Protein AF-A0A4Q6AL59-F1 (afdb_monomer)

Nearest PDB structures (foldseek):
  5log-assembly1_A  TM=6.341E-01  e=2.292E-03  Myxococcus xanthus
  6nei-assembly1_B  TM=5.531E-01  e=2.416E-01  Thalictrum flavum subsp. glaucum
  6i5q-assembly2_D  TM=5.277E-01  e=3.920E-01  Papaver somniferum
  6nei-assembly1_A  TM=5.225E-01  e=4.994E-01  Thalictrum flavum subsp. glaucum
  6i6k-assembly1_A  TM=4.833E-01  e=4.165E-01  Papaver somniferum

Structure (mmCIF, N/CA/C/O backbone):
data_AF-A0A4Q6AL59-F1
#
_entry.id   AF-A0A4Q6AL59-F1
#
loop_
_atom_site.group_PDB
_atom_site.id
_atom_site.type_symbol
_atom_site.label_atom_id
_atom_site.label_alt_id
_atom_site.label_comp_id
_atom_site.label_asym_id
_atom_site.label_entity_id
_atom_site.label_seq_id
_atom_site.pdbx_PDB_ins_code
_atom_site.Cartn_x
_atom_site.Cartn_y
_atom_site.Cartn_z
_atom_site.occupancy
_atom_site.B_iso_or_equiv
_atom_site.auth_seq_id
_atom_site.auth_comp_id
_atom_site.auth_asym_id
_atom_site.auth_atom_id
_atom_site.pdbx_PDB_model_num
ATOM 1 N N . MET A 1 1 ? -23.074 17.570 7.062 1.00 56.16 1 MET A N 1
ATOM 2 C CA . MET A 1 1 ? -23.027 16.714 5.857 1.00 56.16 1 MET A CA 1
ATOM 3 C C . MET A 1 1 ? -22.460 15.379 6.302 1.00 56.16 1 MET A C 1
ATOM 5 O O . MET A 1 1 ? -21.566 15.409 7.138 1.00 56.16 1 MET A O 1
ATOM 9 N N . GLY A 1 2 ? -23.022 14.255 5.853 1.00 79.44 2 GLY A N 1
ATOM 10 C CA . GLY A 1 2 ? -22.428 12.939 6.121 1.00 79.44 2 GLY A CA 1
ATOM 11 C C . GLY A 1 2 ? -21.130 12.771 5.327 1.00 79.44 2 GLY A C 1
ATOM 12 O O . GLY A 1 2 ? -21.003 13.378 4.262 1.00 79.44 2 GLY A O 1
ATOM 13 N N . GLY A 1 3 ? -20.170 12.020 5.863 1.00 90.94 3 GLY A N 1
ATOM 14 C CA . GLY A 1 3 ? -18.956 11.626 5.149 1.00 90.94 3 GLY A CA 1
ATOM 15 C C . GLY A 1 3 ? -19.189 10.413 4.242 1.00 90.94 3 GLY A C 1
ATOM 16 O O . GLY A 1 3 ? -20.330 10.053 3.946 1.00 90.94 3 GLY A O 1
ATOM 17 N N . ILE A 1 4 ? -18.101 9.787 3.802 1.00 96.56 4 ILE A N 1
ATOM 18 C CA . ILE A 1 4 ? -18.081 8.665 2.859 1.00 96.56 4 ILE A CA 1
ATOM 19 C C . ILE A 1 4 ? -17.870 7.350 3.619 1.00 96.56 4 ILE A C 1
ATOM 21 O O . ILE A 1 4 ? -16.997 7.260 4.480 1.00 96.56 4 ILE A O 1
ATOM 25 N N . ASP A 1 5 ? -18.641 6.317 3.282 1.00 95.19 5 ASP A N 1
ATOM 26 C CA . ASP A 1 5 ? -18.556 5.002 3.934 1.00 95.19 5 ASP A CA 1
ATOM 27 C C . ASP A 1 5 ? -17.523 4.067 3.301 1.00 95.19 5 ASP A C 1
ATOM 29 O O . ASP A 1 5 ? -16.949 3.220 3.987 1.00 95.19 5 ASP A O 1
ATOM 33 N N . VAL A 1 6 ? -17.326 4.188 1.987 1.00 96.94 6 VAL A N 1
ATOM 34 C CA . VAL A 1 6 ? -16.402 3.367 1.202 1.00 96.94 6 VAL A CA 1
ATOM 35 C C . VAL A 1 6 ? -15.694 4.259 0.195 1.00 96.94 6 VAL A C 1
ATOM 37 O O . VAL A 1 6 ? -16.345 4.943 -0.594 1.00 96.94 6 VAL A O 1
ATOM 40 N N . ILE A 1 7 ? -14.367 4.236 0.213 1.00 98.62 7 ILE A N 1
ATOM 41 C CA . ILE A 1 7 ? -13.517 4.943 -0.747 1.00 98.62 7 ILE A CA 1
ATOM 42 C C . ILE A 1 7 ? -12.644 3.906 -1.450 1.00 98.62 7 ILE A C 1
ATOM 44 O O . ILE A 1 7 ? -12.116 3.014 -0.793 1.00 98.62 7 ILE A O 1
ATOM 48 N N . PHE A 1 8 ? -12.492 4.014 -2.768 1.00 98.69 8 PHE A N 1
ATOM 49 C CA . PHE A 1 8 ? -11.612 3.155 -3.559 1.00 98.69 8 PHE A CA 1
ATOM 50 C C . PHE A 1 8 ? -10.549 4.013 -4.248 1.00 98.69 8 PHE A C 1
ATOM 52 O O . PHE A 1 8 ? -10.891 4.978 -4.932 1.00 98.69 8 PHE A O 1
ATOM 59 N N . ILE A 1 9 ?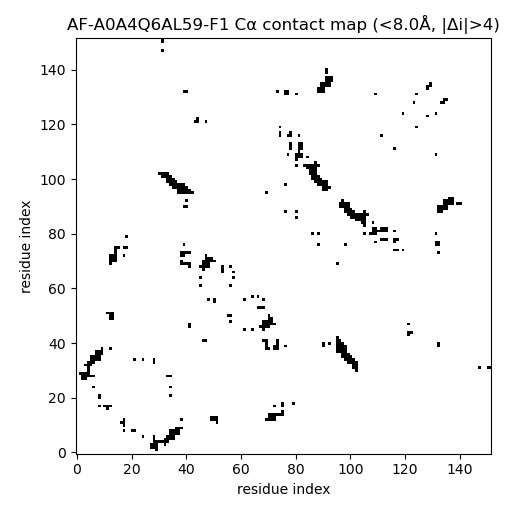 -9.278 3.682 -4.026 1.00 98.81 9 ILE A N 1
ATOM 60 C CA . ILE A 1 9 ? -8.107 4.382 -4.555 1.00 98.81 9 ILE A CA 1
ATOM 61 C C . ILE A 1 9 ? -7.415 3.465 -5.562 1.00 98.81 9 ILE A C 1
ATOM 63 O O . ILE A 1 9 ? -6.864 2.428 -5.194 1.00 98.81 9 ILE A O 1
ATOM 67 N N . ASP A 1 10 ? -7.447 3.890 -6.820 1.00 98.19 10 ASP A N 1
ATOM 68 C CA . ASP A 1 10 ? -6.773 3.260 -7.959 1.00 98.19 10 ASP A CA 1
ATOM 69 C C . ASP A 1 10 ? -6.451 4.345 -9.005 1.00 98.19 10 ASP A C 1
ATOM 71 O O . ASP A 1 10 ? -6.998 4.404 -10.105 1.00 98.19 10 ASP A O 1
ATOM 75 N N . GLY A 1 11 ? -5.700 5.349 -8.546 1.00 97.25 11 GLY A N 1
ATOM 76 C CA . GLY A 1 11 ? -5.327 6.533 -9.317 1.00 97.25 11 GLY A CA 1
ATOM 77 C C . GLY A 1 11 ? -3.886 6.450 -9.811 1.00 97.25 11 GLY A C 1
ATOM 78 O O . GLY A 1 11 ? -3.514 5.552 -10.555 1.00 97.25 11 GLY A O 1
ATOM 79 N N . LEU A 1 12 ? -3.055 7.413 -9.406 1.00 98.00 12 LEU A N 1
ATOM 80 C CA . LEU A 1 12 ? -1.637 7.425 -9.763 1.00 98.00 12 LEU A CA 1
ATOM 81 C C . LEU A 1 12 ? -0.837 6.480 -8.855 1.00 98.00 12 LEU A C 1
ATOM 83 O O . LEU A 1 12 ? -0.888 6.597 -7.634 1.00 98.00 12 LEU A O 1
ATOM 87 N N . HIS A 1 13 ? -0.019 5.611 -9.448 1.00 98.06 13 HIS A N 1
ATOM 88 C CA . HIS A 1 13 ? 0.737 4.568 -8.737 1.00 98.06 13 HIS A CA 1
ATOM 89 C C . HIS A 1 13 ? 2.093 5.028 -8.177 1.00 98.06 13 HIS A C 1
ATOM 91 O O . HIS A 1 13 ? 3.038 4.244 -8.072 1.00 98.06 13 HIS A O 1
ATOM 97 N N . LEU A 1 14 ? 2.194 6.310 -7.820 1.00 98.62 14 LEU A N 1
ATOM 98 C CA . LEU A 1 14 ? 3.345 6.863 -7.109 1.00 98.62 14 LEU A CA 1
ATOM 99 C C . LEU A 1 14 ? 3.055 6.885 -5.613 1.00 98.62 14 LEU A C 1
ATOM 101 O O . LEU A 1 14 ? 2.061 7.477 -5.187 1.00 98.62 14 LEU A O 1
ATOM 105 N N . PHE A 1 15 ? 3.933 6.284 -4.810 1.00 98.00 15 PHE A N 1
ATOM 106 C CA . PHE A 1 15 ? 3.694 6.069 -3.383 1.00 98.00 15 PHE A CA 1
ATOM 107 C C . PHE A 1 15 ? 3.289 7.351 -2.648 1.00 98.00 15 PHE A C 1
ATOM 109 O O . PHE A 1 15 ? 2.396 7.323 -1.806 1.00 98.00 15 PHE A O 1
ATOM 116 N N . GLU A 1 16 ? 3.923 8.487 -2.951 1.00 98.12 16 GLU A N 1
ATOM 117 C CA . GLU A 1 16 ? 3.638 9.740 -2.265 1.00 98.12 16 GLU A CA 1
ATOM 118 C C . GLU A 1 16 ? 2.260 10.295 -2.625 1.00 98.12 16 GLU A C 1
ATOM 120 O O . GLU A 1 16 ? 1.600 10.872 -1.762 1.00 98.12 16 GLU A O 1
ATOM 125 N N . GLN A 1 17 ? 1.803 10.071 -3.860 1.00 98.62 17 GLN A N 1
ATOM 126 C CA . GLN A 1 17 ? 0.460 10.450 -4.277 1.00 98.62 17 GLN A CA 1
ATOM 127 C C . GLN A 1 17 ? -0.572 9.558 -3.592 1.00 98.62 17 GLN A C 1
ATOM 129 O O . GLN A 1 17 ? -1.525 10.077 -3.024 1.00 98.62 17 GLN A O 1
ATOM 134 N N . VAL A 1 18 ? -0.334 8.246 -3.529 1.00 98.69 18 VAL A N 1
ATOM 135 C CA . VAL A 1 18 ? -1.224 7.314 -2.820 1.00 98.69 18 VAL A CA 1
ATOM 136 C C . VAL A 1 18 ? -1.324 7.655 -1.332 1.00 98.69 18 VAL A C 1
ATOM 138 O O . VAL A 1 18 ? -2.417 7.640 -0.770 1.00 98.69 18 VAL A O 1
ATOM 141 N N . VAL A 1 19 ? -0.211 8.012 -0.678 1.00 98.69 19 VAL A N 1
ATOM 142 C CA . VAL A 1 19 ? -0.240 8.499 0.713 1.00 98.69 19 VAL A CA 1
ATOM 143 C C . VAL A 1 19 ? -1.140 9.730 0.827 1.00 98.69 19 VAL A C 1
ATOM 145 O O . VAL A 1 19 ? -1.974 9.780 1.727 1.00 98.69 19 VAL A O 1
ATOM 148 N N . LEU A 1 20 ? -1.005 10.710 -0.072 1.00 98.69 20 LEU A N 1
ATOM 149 C CA . LEU A 1 20 ? -1.858 11.902 -0.073 1.00 98.69 20 LEU A CA 1
ATOM 150 C C . LEU A 1 20 ? -3.332 11.554 -0.314 1.00 98.69 20 LEU A C 1
ATOM 152 O O . LEU A 1 20 ? -4.199 12.102 0.365 1.00 98.69 20 LEU A O 1
ATOM 156 N N . ASP A 1 21 ? -3.621 10.634 -1.232 1.00 98.75 21 ASP A N 1
ATOM 157 C CA . ASP A 1 21 ? -4.980 10.190 -1.540 1.00 98.75 21 ASP A CA 1
ATOM 158 C C . ASP A 1 21 ? -5.627 9.523 -0.321 1.00 98.75 21 ASP A C 1
ATOM 160 O O . ASP A 1 21 ? -6.770 9.837 0.019 1.00 98.75 21 ASP A O 1
ATOM 164 N N . ILE A 1 22 ? -4.886 8.676 0.400 1.00 98.75 22 ILE A N 1
ATOM 165 C CA . ILE A 1 22 ? -5.348 8.042 1.642 1.00 98.75 22 ILE A CA 1
ATOM 166 C C . ILE A 1 22 ? -5.575 9.094 2.737 1.00 98.75 22 ILE A C 1
ATOM 168 O O . ILE A 1 22 ? -6.636 9.109 3.359 1.00 98.75 22 ILE A O 1
ATOM 172 N N . GLU A 1 23 ? -4.623 10.001 2.967 1.00 98.38 23 GLU A N 1
ATOM 173 C CA . GLU A 1 23 ? -4.732 11.042 4.003 1.00 98.38 23 GLU A CA 1
ATOM 174 C C . GLU A 1 23 ? -5.891 12.016 3.740 1.00 98.38 23 GLU A C 1
ATOM 176 O O . GLU A 1 23 ? -6.618 12.404 4.658 1.00 98.38 23 GLU A O 1
ATOM 181 N N . ASN A 1 24 ? -6.120 12.382 2.479 1.00 98.31 24 ASN A N 1
ATOM 182 C CA . ASN A 1 24 ? -7.277 13.183 2.085 1.00 98.31 24 ASN A CA 1
ATOM 183 C C . ASN A 1 24 ? -8.583 12.408 2.270 1.00 98.31 24 ASN A C 1
ATOM 185 O O . ASN A 1 24 ? -9.556 12.953 2.788 1.00 98.31 24 ASN A O 1
ATOM 189 N N . SER A 1 25 ? -8.593 11.125 1.916 1.00 98.31 25 SER A N 1
ATOM 190 C CA . SER A 1 25 ? -9.753 10.246 2.083 1.00 98.31 25 SER A CA 1
ATOM 191 C C . SER A 1 25 ? -10.158 10.097 3.551 1.00 98.31 25 SER A C 1
ATOM 193 O O . SER A 1 25 ? -11.343 10.169 3.878 1.00 98.31 25 SER A O 1
ATOM 195 N N . LEU A 1 26 ? -9.189 9.977 4.462 1.00 97.81 26 LEU A N 1
ATOM 196 C CA . LEU A 1 26 ? -9.433 9.843 5.903 1.00 97.81 26 LEU A CA 1
ATOM 197 C C . LEU A 1 26 ? -10.175 11.040 6.520 1.00 97.81 26 LEU A C 1
ATOM 199 O O . LEU A 1 26 ? -10.915 10.853 7.489 1.00 97.81 26 LEU A O 1
ATOM 203 N N . GLN A 1 27 ? -10.017 12.243 5.958 1.00 96.81 27 GLN A N 1
ATOM 204 C CA . GLN A 1 27 ? -10.707 13.456 6.422 1.00 96.81 27 GLN A CA 1
ATOM 205 C C . GLN A 1 27 ? -12.218 13.409 6.167 1.00 96.81 27 GLN A C 1
ATOM 207 O O . GLN A 1 27 ? -12.985 14.019 6.911 1.00 96.81 27 GLN A O 1
ATOM 212 N N . TYR A 1 28 ? -12.645 12.675 5.138 1.00 96.94 28 TYR A N 1
ATOM 213 C CA . TYR A 1 28 ? -14.051 12.547 4.748 1.00 96.94 28 TYR A CA 1
ATOM 214 C C . TYR A 1 28 ? -14.637 11.170 5.061 1.00 96.94 28 TYR A C 1
ATOM 216 O O . TYR A 1 28 ? -15.843 10.989 4.916 1.00 96.94 28 TYR A O 1
ATOM 224 N N . LEU A 1 29 ? -13.818 10.206 5.487 1.00 97.00 29 LEU A N 1
ATOM 225 C CA . LEU A 1 29 ? -14.268 8.864 5.835 1.00 97.00 29 LEU A CA 1
ATOM 226 C C . LEU A 1 29 ? -15.104 8.887 7.123 1.00 97.00 29 LEU A C 1
ATOM 228 O O . LEU A 1 29 ? -14.625 9.343 8.168 1.00 97.00 29 LEU A O 1
ATOM 232 N N . ASN A 1 30 ? -16.322 8.350 7.065 1.00 95.19 30 ASN 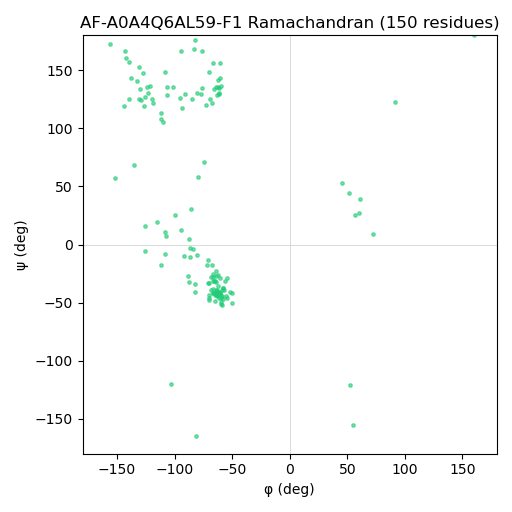A N 1
ATOM 233 C CA . ASN A 1 30 ? -17.157 8.148 8.248 1.00 95.19 30 ASN A CA 1
ATOM 234 C C . ASN A 1 30 ? -16.473 7.215 9.257 1.00 95.19 30 ASN A C 1
ATOM 236 O O . ASN A 1 30 ? -15.633 6.380 8.905 1.00 95.19 30 ASN A O 1
ATOM 240 N N . ASP A 1 31 ? -16.865 7.325 10.523 1.00 91.75 31 ASP A N 1
ATOM 241 C CA . ASP A 1 31 ? -16.526 6.302 11.510 1.00 91.75 31 ASP A CA 1
ATOM 242 C C . ASP A 1 31 ? -17.145 4.963 11.076 1.00 91.75 31 ASP A C 1
ATOM 244 O O . ASP A 1 31 ? -18.279 4.913 10.603 1.00 91.75 31 ASP A O 1
ATOM 248 N N . GLY A 1 32 ? -16.366 3.880 11.149 1.00 91.50 32 GLY A N 1
ATOM 249 C CA . GLY A 1 32 ? -16.761 2.585 10.578 1.00 91.50 32 GLY A CA 1
ATOM 250 C C . GLY A 1 32 ? -16.728 2.525 9.041 1.00 91.50 32 GLY A C 1
ATOM 251 O O . GLY A 1 32 ? -17.209 1.553 8.451 1.00 91.50 32 GLY A O 1
ATOM 252 N N . GLY A 1 33 ? -16.186 3.544 8.368 1.00 95.38 33 GLY A N 1
ATOM 253 C CA . GLY A 1 33 ? -15.884 3.509 6.940 1.00 95.38 33 GLY A CA 1
ATOM 254 C C . GLY A 1 33 ? -14.628 2.694 6.611 1.00 95.38 33 GLY A C 1
ATOM 255 O O . GLY A 1 33 ? -13.830 2.355 7.489 1.00 95.38 33 GLY A O 1
ATOM 256 N N . VAL A 1 34 ? -14.443 2.388 5.327 1.00 97.31 34 VAL A N 1
ATOM 257 C CA . VAL A 1 34 ? -13.263 1.684 4.805 1.00 97.31 34 VAL A CA 1
ATOM 258 C C . VAL A 1 34 ? -12.695 2.380 3.570 1.00 97.31 34 VAL A C 1
ATOM 260 O O . VAL A 1 34 ? -13.437 2.843 2.703 1.00 97.31 34 VAL A O 1
ATOM 263 N N . ILE A 1 35 ? -11.368 2.429 3.482 1.00 98.56 35 ILE A N 1
ATOM 264 C CA . ILE A 1 35 ? -10.641 2.798 2.268 1.00 98.56 35 ILE A CA 1
ATOM 265 C C . ILE A 1 35 ? -10.037 1.520 1.691 1.00 98.56 35 ILE A C 1
ATOM 267 O O . ILE A 1 35 ? -9.378 0.756 2.396 1.00 98.56 35 ILE A O 1
ATOM 271 N N . LEU A 1 36 ? -10.283 1.294 0.410 1.00 98.56 36 LEU A N 1
ATOM 272 C CA . LEU A 1 36 ? -9.717 0.220 -0.385 1.00 98.56 36 LEU A CA 1
ATOM 273 C C . LEU A 1 36 ? -8.668 0.813 -1.329 1.00 98.56 36 LEU A C 1
ATOM 275 O O . LEU A 1 36 ? -8.919 1.851 -1.937 1.00 98.56 36 LEU A O 1
ATOM 279 N N . VAL A 1 37 ? -7.511 0.170 -1.452 1.00 98.81 37 VAL A N 1
ATOM 280 C CA . VAL A 1 37 ? -6.396 0.636 -2.291 1.00 98.81 37 VAL A CA 1
ATOM 281 C C . VAL A 1 37 ? -5.948 -0.518 -3.175 1.00 98.81 37 VAL A C 1
ATOM 283 O O . VAL A 1 37 ? -5.660 -1.593 -2.659 1.00 98.81 37 VAL A O 1
ATOM 286 N N . HIS A 1 38 ? -5.931 -0.345 -4.490 1.00 98.50 38 HIS A N 1
ATOM 287 C CA . HIS A 1 38 ? -5.500 -1.401 -5.414 1.00 98.50 38 HIS A CA 1
ATOM 288 C C . HIS A 1 38 ? -3.964 -1.456 -5.535 1.00 98.50 38 HIS A C 1
ATOM 290 O O . HIS A 1 38 ? -3.273 -0.673 -4.885 1.00 98.50 38 HIS A O 1
ATOM 296 N N . ASP A 1 39 ? -3.419 -2.424 -6.276 1.00 98.25 39 ASP A N 1
ATOM 297 C CA . ASP A 1 39 ? -1.986 -2.533 -6.605 1.00 98.25 39 ASP A CA 1
ATOM 298 C C . ASP A 1 39 ? -0.986 -2.592 -5.429 1.00 98.25 39 ASP A C 1
ATOM 300 O O . ASP A 1 39 ? 0.208 -2.303 -5.545 1.00 98.25 39 ASP A O 1
ATOM 304 N N . CYS A 1 40 ? -1.442 -3.049 -4.263 1.00 98.62 40 CYS A N 1
ATOM 305 C CA . CYS A 1 40 ? -0.642 -3.059 -3.036 1.00 98.62 40 CYS A CA 1
ATOM 306 C C . CYS A 1 40 ? 0.358 -4.229 -2.917 1.00 98.62 40 CYS A C 1
ATOM 308 O O . CYS A 1 40 ? 1.149 -4.246 -1.972 1.00 98.62 40 CYS A O 1
ATOM 310 N N . ASN A 1 41 ? 0.321 -5.229 -3.805 1.00 98.62 41 ASN A N 1
ATOM 311 C CA . ASN A 1 41 ? 1.125 -6.455 -3.717 1.00 98.62 41 ASN A CA 1
ATOM 312 C C . ASN A 1 41 ? 1.772 -6.841 -5.066 1.00 98.62 41 ASN A C 1
ATOM 314 O O . ASN A 1 41 ? 1.429 -7.883 -5.635 1.00 98.62 41 ASN A O 1
ATOM 318 N N . PRO A 1 42 ? 2.747 -6.067 -5.579 1.00 97.88 42 PRO A N 1
ATOM 319 C CA . PRO A 1 42 ? 3.421 -6.412 -6.827 1.00 97.88 42 PRO A CA 1
ATOM 320 C C . PRO A 1 42 ? 4.146 -7.757 -6.714 1.00 97.88 42 PRO A C 1
ATOM 322 O O . PRO A 1 42 ? 4.927 -7.989 -5.784 1.00 97.88 42 PRO A O 1
ATOM 325 N N . LEU A 1 43 ? 3.912 -8.650 -7.679 1.00 96.94 43 LEU A N 1
ATOM 326 C CA . LEU A 1 43 ? 4.483 -10.005 -7.690 1.00 96.94 43 LEU A CA 1
ATOM 327 C C . LEU A 1 43 ? 5.870 -10.085 -8.329 1.00 96.94 43 LEU A C 1
ATOM 329 O O . LEU A 1 43 ? 6.536 -11.104 -8.195 1.00 96.94 43 LEU A O 1
ATOM 333 N N . THR A 1 44 ? 6.323 -9.025 -8.997 1.00 97.12 44 THR A N 1
ATOM 334 C CA . THR A 1 44 ? 7.670 -8.942 -9.576 1.00 97.12 44 THR A CA 1
ATOM 335 C C . THR A 1 44 ? 8.255 -7.552 -9.364 1.00 97.12 44 THR A C 1
ATOM 337 O O . THR A 1 44 ? 7.511 -6.580 -9.219 1.00 97.12 44 THR A O 1
ATOM 340 N N . GLU A 1 45 ? 9.584 -7.446 -9.389 1.00 97.44 45 GLU A N 1
ATOM 341 C CA . GLU A 1 45 ? 10.277 -6.156 -9.306 1.00 97.44 45 GLU A CA 1
ATOM 342 C C . GLU A 1 45 ? 9.855 -5.220 -10.442 1.00 97.44 45 GLU A C 1
ATOM 344 O O . GLU A 1 45 ? 9.510 -4.068 -10.184 1.00 97.44 45 GLU A O 1
ATOM 349 N N . ASN A 1 46 ? 9.774 -5.744 -11.672 1.00 97.62 46 ASN A N 1
ATOM 350 C CA . ASN A 1 46 ? 9.328 -4.990 -12.844 1.00 97.62 46 ASN A CA 1
ATOM 351 C C . ASN A 1 46 ? 7.923 -4.397 -12.656 1.00 97.62 46 ASN A C 1
ATOM 353 O O . ASN A 1 46 ? 7.679 -3.265 -13.063 1.00 97.62 46 ASN A O 1
ATOM 357 N N . ALA A 1 47 ? 7.003 -5.137 -12.027 1.00 97.94 47 ALA A N 1
ATOM 358 C CA . ALA A 1 47 ? 5.659 -4.635 -11.754 1.00 97.94 47 ALA A CA 1
ATOM 359 C C . ALA A 1 47 ? 5.666 -3.479 -10.742 1.00 97.94 47 ALA A C 1
ATOM 361 O O . ALA A 1 47 ? 4.812 -2.604 -10.813 1.00 97.94 47 ALA A O 1
ATOM 362 N N . SER A 1 48 ? 6.661 -3.435 -9.851 1.00 97.75 48 SER A N 1
ATOM 363 C CA . SER A 1 48 ? 6.812 -2.374 -8.850 1.00 97.75 48 SER A CA 1
ATOM 364 C C . SER A 1 48 ? 7.600 -1.142 -9.321 1.00 97.75 48 SER A C 1
ATOM 366 O O . SER A 1 48 ? 7.918 -0.260 -8.520 1.00 97.75 48 SER A O 1
ATOM 368 N N . VAL A 1 49 ? 7.979 -1.096 -10.604 1.00 97.50 49 VAL A N 1
ATOM 369 C CA . VAL A 1 49 ? 8.802 -0.013 -11.154 1.00 97.50 49 VAL A CA 1
ATOM 370 C C . VAL A 1 49 ? 8.073 1.312 -11.028 1.00 97.50 49 VAL A C 1
ATOM 372 O O . VAL A 1 49 ? 6.924 1.458 -11.429 1.00 97.50 49 VAL A O 1
ATOM 375 N N . ARG A 1 50 ? 8.769 2.311 -10.501 1.00 97.62 50 ARG A N 1
ATOM 376 C CA . ARG A 1 50 ? 8.242 3.663 -10.383 1.00 97.62 50 ARG A CA 1
ATOM 377 C C . ARG A 1 50 ? 8.185 4.343 -11.757 1.00 97.62 50 ARG A C 1
ATOM 379 O O . ARG A 1 50 ? 9.224 4.528 -12.388 1.00 97.62 50 ARG A O 1
ATOM 386 N N . ALA A 1 51 ? 6.990 4.748 -12.177 1.00 97.62 51 ALA A N 1
ATOM 387 C CA . ALA A 1 51 ? 6.710 5.482 -13.414 1.00 97.62 51 ALA A CA 1
ATOM 388 C C . ALA A 1 51 ? 5.390 6.265 -13.275 1.00 97.62 51 ALA A C 1
ATOM 390 O O . ALA A 1 51 ? 4.690 6.107 -12.276 1.00 97.62 51 ALA A O 1
ATOM 391 N N . TYR A 1 52 ? 5.039 7.111 -14.244 1.00 97.75 52 TYR A N 1
ATOM 392 C CA . TYR A 1 52 ? 3.730 7.773 -14.261 1.00 97.75 52 TYR A CA 1
ATOM 393 C C . TYR A 1 52 ? 2.665 6.950 -14.981 1.00 97.75 52 TYR A C 1
ATOM 395 O O . TYR A 1 52 ? 1.482 7.094 -14.673 1.00 97.75 52 TYR A O 1
ATOM 403 N N . THR A 1 53 ? 3.065 6.103 -15.930 1.00 97.25 53 THR A N 1
ATOM 404 C CA . THR A 1 53 ? 2.141 5.279 -16.715 1.00 97.25 53 THR A CA 1
ATOM 405 C C . THR A 1 53 ? 2.696 3.884 -16.987 1.00 97.25 53 THR A C 1
ATOM 407 O O . THR A 1 53 ? 3.907 3.645 -16.962 1.00 97.25 53 THR A O 1
ATOM 410 N N . SER A 1 54 ? 1.799 2.955 -17.319 1.00 95.75 54 SER A N 1
ATOM 411 C CA . SER A 1 54 ? 2.170 1.597 -17.727 1.00 95.75 54 SER A CA 1
ATOM 412 C C . SER A 1 54 ? 2.948 1.580 -19.050 1.00 95.75 54 SER A C 1
ATOM 414 O O . SER A 1 54 ? 3.846 0.760 -19.248 1.00 95.75 54 SER A O 1
ATOM 416 N N . GLU A 1 55 ? 2.651 2.531 -19.937 1.00 96.94 55 GLU A N 1
ATOM 417 C CA . GLU A 1 55 ? 3.287 2.723 -21.235 1.00 96.94 55 GLU A CA 1
ATOM 418 C C . GLU A 1 55 ? 4.748 3.150 -21.086 1.00 96.94 55 GLU A C 1
ATOM 420 O O . GLU A 1 55 ? 5.601 2.686 -21.844 1.00 96.94 55 GLU A O 1
ATOM 425 N N . GLU A 1 56 ? 5.056 3.993 -20.094 1.00 97.62 56 GLU A N 1
ATOM 426 C CA . GLU A 1 56 ? 6.434 4.363 -19.763 1.00 97.62 56 GLU A CA 1
ATOM 427 C C . GLU A 1 56 ? 7.247 3.135 -19.353 1.00 97.62 56 GLU A C 1
ATOM 429 O O . GLU A 1 56 ? 8.346 2.940 -19.871 1.00 97.62 56 GLU A O 1
ATOM 434 N N . VAL A 1 57 ? 6.702 2.274 -18.485 1.00 97.00 57 VAL A N 1
ATOM 435 C CA . VAL A 1 57 ? 7.375 1.031 -18.067 1.00 97.00 57 VAL A CA 1
ATOM 436 C C . VAL A 1 57 ? 7.545 0.074 -19.243 1.00 97.00 57 VAL A C 1
ATOM 438 O O . VAL A 1 57 ? 8.630 -0.476 -19.438 1.00 97.00 57 VAL A O 1
ATOM 441 N N . ALA A 1 58 ? 6.516 -0.087 -20.078 1.00 95.88 58 ALA A N 1
ATOM 442 C CA . ALA A 1 58 ? 6.602 -0.916 -21.277 1.00 95.88 58 ALA A CA 1
ATOM 443 C C . ALA A 1 58 ? 7.707 -0.426 -22.234 1.00 95.88 58 ALA A C 1
ATOM 445 O O . ALA A 1 58 ? 8.457 -1.237 -22.783 1.00 95.88 58 ALA A O 1
ATOM 446 N N . ALA A 1 59 ? 7.872 0.892 -22.381 1.00 97.50 59 ALA A N 1
ATOM 447 C CA . ALA A 1 59 ? 8.914 1.494 -23.211 1.00 97.50 59 ALA A CA 1
ATOM 448 C C . ALA A 1 59 ? 10.344 1.277 -22.673 1.00 97.50 59 ALA A C 1
ATOM 450 O O . ALA A 1 59 ? 11.305 1.389 -23.440 1.00 97.50 59 ALA A O 1
ATOM 451 N N . MET A 1 60 ? 10.512 0.916 -21.394 1.00 97.06 60 MET A N 1
ATOM 452 C CA . MET A 1 60 ? 11.824 0.590 -20.815 1.00 97.06 60 MET A CA 1
ATOM 453 C C . MET A 1 60 ? 12.392 -0.743 -21.326 1.00 97.06 60 MET A C 1
ATOM 455 O O . MET A 1 60 ? 13.581 -0.994 -21.141 1.00 97.06 60 MET A O 1
ATOM 459 N N . ASN A 1 61 ? 11.582 -1.587 -21.985 1.00 94.75 61 ASN A N 1
ATOM 460 C CA . ASN A 1 61 ? 11.988 -2.903 -22.500 1.00 94.75 61 ASN A CA 1
ATOM 461 C C . ASN A 1 61 ? 12.668 -3.787 -21.435 1.00 94.75 61 ASN A C 1
ATOM 463 O O . ASN A 1 61 ? 13.705 -4.407 -21.684 1.00 94.75 61 ASN A O 1
ATOM 467 N N . LEU A 1 62 ? 12.089 -3.828 -20.230 1.00 95.25 62 LEU A N 1
ATOM 468 C CA . LEU A 1 62 ? 12.626 -4.603 -19.112 1.00 95.25 62 LEU A CA 1
ATOM 469 C C . LEU A 1 62 ? 12.646 -6.109 -19.434 1.00 95.25 62 LEU A C 1
ATOM 471 O O . LEU A 1 62 ? 11.702 -6.633 -20.038 1.00 95.25 62 LEU A O 1
ATOM 475 N N . PRO A 1 63 ? 13.690 -6.842 -19.009 1.00 94.94 63 PRO A N 1
ATOM 476 C CA . PRO A 1 63 ? 13.749 -8.284 -19.211 1.00 94.94 63 PRO A CA 1
ATOM 477 C C . PRO A 1 63 ? 12.593 -8.970 -18.475 1.00 94.94 63 PRO A C 1
ATOM 479 O O . PRO A 1 63 ? 12.322 -8.662 -17.317 1.00 94.94 63 PRO A O 1
ATOM 482 N N . ASN A 1 64 ? 11.933 -9.928 -19.133 1.00 91.88 64 ASN A N 1
ATOM 483 C CA . ASN A 1 64 ? 10.774 -10.662 -18.600 1.00 91.88 64 ASN A CA 1
ATOM 484 C C . ASN A 1 64 ? 9.564 -9.772 -18.248 1.00 91.88 64 ASN A C 1
ATOM 486 O O . ASN A 1 64 ? 8.775 -10.115 -17.369 1.00 91.88 64 ASN A O 1
ATOM 490 N N . TRP A 1 65 ? 9.407 -8.623 -18.912 1.00 93.50 65 TRP A N 1
ATOM 491 C CA . TRP A 1 65 ? 8.199 -7.811 -18.795 1.00 93.50 65 TRP A CA 1
ATOM 492 C C . TRP A 1 65 ? 6.966 -8.565 -19.306 1.00 93.50 65 TRP A C 1
ATOM 494 O O . TRP A 1 65 ? 6.959 -9.070 -20.428 1.00 93.50 65 TRP A O 1
ATOM 504 N N . VAL A 1 66 ? 5.914 -8.616 -18.488 1.00 93.94 66 VAL A N 1
ATOM 505 C CA . VAL A 1 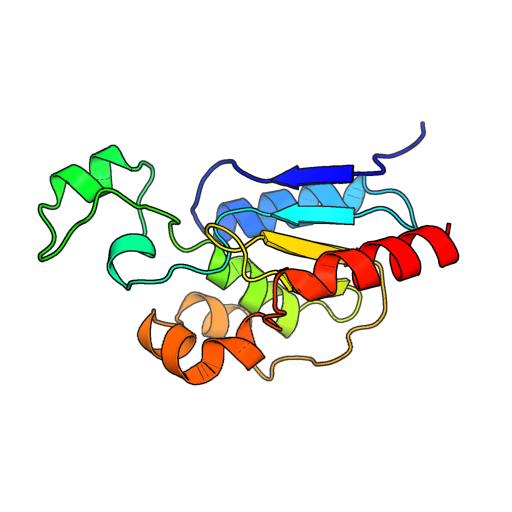66 ? 4.657 -9.330 -18.791 1.00 93.94 66 VAL A CA 1
ATOM 506 C C . VAL A 1 66 ? 3.455 -8.393 -18.916 1.00 93.94 66 VAL A C 1
ATOM 508 O O . VAL A 1 66 ? 2.318 -8.841 -18.833 1.00 93.94 66 VAL A O 1
ATOM 511 N N . ASN A 1 67 ? 3.698 -7.097 -19.133 1.00 94.81 67 ASN A N 1
ATOM 512 C CA . ASN A 1 67 ? 2.649 -6.084 -19.265 1.00 94.81 67 ASN A CA 1
ATOM 513 C C . ASN A 1 67 ? 1.763 -5.931 -18.011 1.00 94.81 67 ASN A C 1
ATOM 515 O O . ASN A 1 67 ? 0.551 -5.772 -18.123 1.00 94.81 67 ASN A O 1
ATOM 519 N N . ILE A 1 68 ? 2.380 -6.000 -16.824 1.00 96.38 68 ILE A N 1
ATOM 520 C CA . ILE A 1 68 ? 1.730 -5.832 -15.515 1.00 96.38 68 ILE A CA 1
ATOM 521 C C . ILE A 1 68 ? 2.480 -4.764 -14.730 1.00 96.38 68 ILE A C 1
ATOM 523 O O . ILE A 1 68 ? 3.653 -4.963 -14.417 1.00 96.38 68 ILE A O 1
ATOM 527 N N . TRP A 1 69 ? 1.800 -3.681 -14.366 1.00 98.00 69 TRP A N 1
ATOM 528 C CA . TRP A 1 69 ? 2.365 -2.565 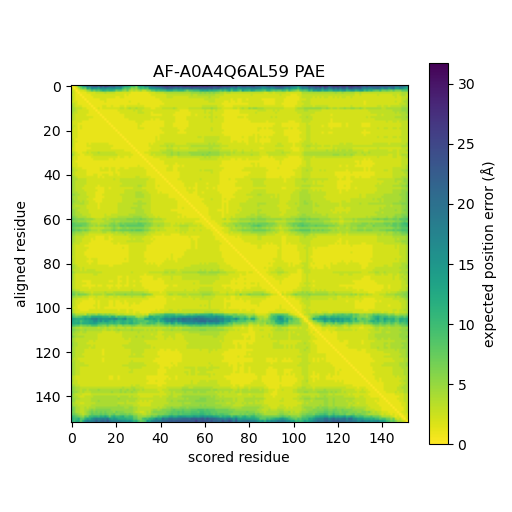-13.617 1.00 98.00 69 TRP A CA 1
ATOM 529 C C . TRP A 1 69 ? 1.487 -2.221 -12.414 1.00 98.00 69 TRP A C 1
ATOM 531 O O . TRP A 1 69 ? 0.279 -2.124 -12.571 1.00 98.00 69 TRP A O 1
ATOM 541 N N . ASN A 1 70 ? 2.111 -2.040 -11.251 1.00 98.31 70 ASN A N 1
ATOM 542 C CA . ASN A 1 70 ? 1.479 -1.671 -9.980 1.00 98.31 70 ASN A CA 1
ATOM 543 C C . ASN A 1 70 ? 2.118 -0.408 -9.362 1.00 98.31 70 ASN A C 1
ATOM 545 O O . ASN A 1 70 ? 1.722 0.039 -8.289 1.00 98.31 70 ASN A O 1
ATOM 549 N N . GLY A 1 71 ? 3.193 0.108 -9.971 1.00 98.25 71 GLY A N 1
ATOM 550 C CA . GLY A 1 71 ? 4.032 1.159 -9.398 1.00 98.25 71 GLY A CA 1
ATOM 551 C C . GLY A 1 71 ? 4.581 0.830 -8.008 1.00 98.25 71 GLY A C 1
ATOM 552 O O . GLY A 1 71 ? 4.726 -0.327 -7.609 1.00 98.25 71 GLY A O 1
ATOM 553 N N . ASP A 1 72 ? 4.906 1.863 -7.236 1.00 98.31 72 ASP A N 1
ATOM 554 C CA . ASP A 1 72 ? 5.449 1.714 -5.882 1.00 98.31 72 ASP A CA 1
ATOM 555 C C . ASP A 1 72 ? 4.386 1.900 -4.779 1.00 98.31 72 ASP A C 1
ATOM 557 O O . ASP A 1 72 ? 4.720 2.190 -3.629 1.00 98.31 72 ASP A O 1
ATOM 561 N N . VAL A 1 73 ? 3.108 1.644 -5.102 1.00 98.75 73 VAL A N 1
ATOM 562 C CA . VAL A 1 73 ? 1.926 1.761 -4.217 1.00 98.75 73 VAL A CA 1
ATOM 563 C C . VAL A 1 73 ? 2.113 1.043 -2.879 1.00 98.75 73 VAL A C 1
ATOM 565 O O . VAL A 1 73 ? 1.790 1.584 -1.819 1.00 98.75 73 VAL A O 1
ATOM 568 N N . TRP A 1 74 ? 2.700 -0.155 -2.895 1.00 98.69 74 TRP A N 1
ATOM 569 C CA . TRP A 1 74 ? 2.968 -0.950 -1.693 1.00 98.69 74 TRP A CA 1
ATOM 570 C C . TRP A 1 74 ? 3.771 -0.187 -0.623 1.00 98.69 74 TRP A C 1
ATOM 572 O O . TRP A 1 74 ? 3.596 -0.434 0.573 1.00 98.69 74 TRP A O 1
ATOM 582 N N . LYS A 1 75 ? 4.617 0.780 -1.012 1.00 98.75 75 LYS A N 1
ATOM 583 C CA . LYS A 1 75 ? 5.367 1.610 -0.059 1.00 98.75 75 LYS A CA 1
ATOM 584 C C . LYS A 1 75 ? 4.455 2.517 0.758 1.00 98.75 75 LYS A C 1
ATOM 586 O O . LYS A 1 75 ? 4.760 2.768 1.921 1.00 98.75 75 LYS A O 1
ATOM 591 N N . ALA A 1 76 ? 3.330 2.969 0.198 1.00 98.56 76 ALA A N 1
ATOM 592 C CA . ALA A 1 76 ? 2.334 3.745 0.935 1.00 98.56 76 ALA A CA 1
ATOM 593 C C . ALA A 1 76 ? 1.740 2.920 2.086 1.00 98.56 76 ALA A C 1
ATOM 595 O O . ALA A 1 76 ? 1.662 3.406 3.215 1.00 98.56 76 ALA A O 1
ATOM 596 N N . ILE A 1 77 ? 1.418 1.645 1.829 1.00 98.44 77 ILE A N 1
ATOM 597 C CA . ILE A 1 77 ? 0.941 0.704 2.853 1.00 98.44 77 ILE A CA 1
ATOM 598 C C . ILE A 1 77 ? 1.984 0.532 3.958 1.00 98.44 77 ILE A C 1
ATOM 600 O O . ILE A 1 77 ? 1.668 0.684 5.139 1.00 98.44 77 ILE A O 1
ATOM 604 N N . VAL A 1 78 ? 3.241 0.269 3.588 1.00 98.38 78 VAL A N 1
ATOM 605 C CA . VAL A 1 78 ? 4.327 0.070 4.560 1.00 98.38 78 VAL A CA 1
ATOM 606 C C . VAL A 1 78 ? 4.586 1.329 5.385 1.00 98.38 78 VAL A C 1
ATOM 608 O O . VAL A 1 78 ? 4.713 1.241 6.606 1.00 98.38 78 VAL A O 1
ATOM 611 N N . GLN A 1 79 ? 4.620 2.502 4.745 1.00 98.25 79 GLN A N 1
ATOM 612 C CA . GLN A 1 79 ? 4.805 3.780 5.427 1.00 98.25 79 GLN A CA 1
ATOM 613 C C . GLN A 1 79 ? 3.690 4.019 6.447 1.00 98.25 79 GLN A C 1
ATOM 615 O O . GLN A 1 79 ? 3.980 4.291 7.608 1.00 98.25 79 GLN A O 1
ATOM 620 N N . LEU A 1 80 ? 2.422 3.887 6.044 1.00 97.62 80 LEU A N 1
ATOM 621 C CA . LEU A 1 80 ? 1.292 4.132 6.939 1.00 97.62 80 LEU A CA 1
ATOM 622 C C . LEU A 1 80 ? 1.276 3.144 8.107 1.00 97.62 80 LEU A C 1
ATOM 624 O O . LEU A 1 80 ? 1.096 3.569 9.243 1.00 97.62 80 LEU A O 1
ATOM 628 N N . LYS A 1 81 ? 1.576 1.862 7.872 1.00 96.69 81 LYS A N 1
ATOM 629 C CA . LYS A 1 81 ? 1.729 0.873 8.954 1.00 96.69 81 LYS A CA 1
ATOM 630 C C . LYS A 1 81 ? 2.865 1.185 9.928 1.00 96.69 81 LYS A C 1
ATOM 632 O O . LYS A 1 81 ? 2.831 0.744 11.075 1.00 96.69 81 LYS A O 1
ATOM 637 N N . ALA A 1 82 ? 3.890 1.903 9.482 1.00 96.38 82 ALA A N 1
ATOM 638 C CA . ALA A 1 82 ? 4.985 2.332 10.340 1.00 96.38 82 ALA A CA 1
ATOM 639 C C . ALA A 1 82 ? 4.646 3.608 11.131 1.00 96.38 82 ALA A C 1
ATOM 641 O O . ALA A 1 82 ? 5.091 3.766 12.266 1.00 96.38 82 ALA A O 1
ATOM 642 N N . THR A 1 83 ? 3.857 4.522 10.553 1.00 95.62 83 THR A N 1
ATOM 643 C CA . THR A 1 83 ? 3.696 5.884 11.094 1.00 95.62 83 THR A CA 1
ATOM 644 C C . THR A 1 83 ? 2.318 6.211 11.663 1.00 95.62 83 THR A C 1
ATOM 646 O O . THR A 1 83 ? 2.194 7.202 12.380 1.00 95.62 83 THR A O 1
ATOM 649 N N . ARG A 1 84 ? 1.272 5.443 11.343 1.00 95.75 84 ARG A N 1
ATOM 650 C CA . ARG A 1 84 ? -0.112 5.708 11.765 1.00 95.75 84 ARG A CA 1
ATOM 651 C C . ARG A 1 84 ? -0.568 4.678 12.783 1.00 95.75 84 ARG A C 1
ATOM 653 O O . ARG A 1 84 ? -0.861 3.545 12.432 1.00 95.75 84 ARG A O 1
ATOM 660 N N . THR A 1 85 ? -0.639 5.086 14.047 1.00 94.44 85 THR A N 1
ATOM 661 C CA . THR A 1 85 ? -1.073 4.234 15.169 1.00 94.44 85 THR A CA 1
ATOM 662 C C . THR A 1 85 ? -2.594 4.174 15.348 1.00 94.44 85 THR A C 1
ATOM 664 O O . THR A 1 85 ? -3.093 3.430 16.191 1.00 94.44 85 THR A O 1
ATOM 667 N N . ASP A 1 86 ? -3.319 4.946 14.543 1.00 95.69 86 ASP A N 1
ATOM 668 C CA . ASP A 1 86 ? -4.770 5.126 14.541 1.00 95.69 86 ASP A CA 1
ATOM 669 C C . ASP A 1 86 ? -5.471 4.474 13.333 1.00 95.69 86 ASP A C 1
ATOM 671 O O . ASP A 1 86 ? -6.664 4.711 13.113 1.00 95.69 86 ASP A O 1
ATOM 675 N N . LEU A 1 87 ? -4.752 3.650 12.558 1.00 96.25 87 LEU A N 1
ATOM 676 C CA . LEU A 1 87 ? -5.282 2.929 11.399 1.00 96.25 87 LEU A CA 1
ATOM 677 C C . LEU A 1 87 ? -5.070 1.413 11.516 1.00 96.25 87 LEU A C 1
ATOM 679 O O . LEU A 1 87 ? -3.973 0.956 11.807 1.00 96.25 87 LEU A O 1
ATOM 683 N N . ASP A 1 88 ? -6.089 0.618 11.199 1.00 95.31 88 ASP A N 1
ATOM 684 C CA . ASP A 1 88 ? -5.957 -0.824 10.955 1.00 95.31 88 ASP A CA 1
ATOM 685 C C . ASP A 1 88 ? -5.762 -1.050 9.451 1.00 95.31 88 ASP A C 1
ATOM 687 O O . ASP A 1 88 ? -6.625 -0.668 8.653 1.00 95.31 88 ASP A O 1
ATOM 691 N N . ILE A 1 89 ? -4.612 -1.613 9.070 1.00 97.12 89 ILE A N 1
ATOM 692 C CA . ILE A 1 89 ? -4.162 -1.715 7.678 1.00 97.12 89 ILE A CA 1
ATOM 693 C C . ILE A 1 89 ? -3.709 -3.140 7.380 1.00 97.12 89 ILE A C 1
ATOM 695 O O . ILE A 1 89 ? -2.791 -3.656 8.020 1.00 97.12 89 ILE A O 1
ATOM 699 N N . MET A 1 90 ? -4.295 -3.726 6.341 1.00 97.12 90 MET A N 1
ATOM 700 C CA . MET A 1 90 ? -3.911 -5.031 5.802 1.00 97.12 90 MET A CA 1
ATOM 701 C C . MET A 1 90 ? -4.029 -5.045 4.281 1.00 97.12 90 MET A C 1
ATOM 703 O O . MET A 1 90 ? -4.663 -4.166 3.703 1.00 97.12 90 MET A O 1
ATOM 707 N N . VAL A 1 91 ? -3.465 -6.058 3.628 1.00 98.44 91 VAL A N 1
ATOM 708 C CA . VAL A 1 91 ? -3.631 -6.277 2.184 1.00 98.44 91 VAL A CA 1
ATOM 709 C C . VAL A 1 91 ? -4.209 -7.663 1.954 1.00 98.44 91 VAL A C 1
ATOM 711 O O . VAL A 1 91 ? -3.695 -8.649 2.475 1.00 98.44 91 VAL A O 1
ATOM 714 N N . ILE A 1 92 ? -5.262 -7.756 1.150 1.00 98.44 92 ILE A N 1
ATOM 715 C CA . ILE A 1 92 ? -5.791 -9.036 0.683 1.00 98.44 92 ILE A CA 1
ATOM 716 C C . ILE A 1 92 ? -5.000 -9.474 -0.550 1.00 98.44 92 ILE A C 1
ATOM 718 O O . ILE A 1 92 ? -4.915 -8.743 -1.537 1.00 98.44 92 ILE A O 1
ATOM 722 N N . ASN A 1 93 ? -4.446 -10.684 -0.500 1.00 98.06 93 ASN A N 1
ATOM 723 C CA . ASN A 1 93 ? -3.727 -11.346 -1.582 1.00 98.06 93 ASN A CA 1
ATOM 724 C C . ASN A 1 93 ? -4.700 -11.858 -2.650 1.00 98.06 93 ASN A C 1
ATOM 726 O O . ASN A 1 93 ? -4.974 -13.053 -2.780 1.00 98.06 93 ASN A O 1
ATOM 730 N N . THR A 1 94 ? -5.277 -10.923 -3.387 1.00 96.06 94 THR A N 1
ATOM 731 C CA . THR A 1 94 ? -6.126 -11.187 -4.538 1.00 96.06 94 THR A CA 1
ATOM 732 C C . THR A 1 94 ? -5.758 -10.206 -5.635 1.00 96.06 94 THR A C 1
ATOM 734 O O . THR A 1 94 ? -5.415 -9.063 -5.332 1.00 96.06 94 THR A O 1
ATOM 737 N N . ASP A 1 95 ? -5.803 -10.665 -6.884 1.00 94.38 95 ASP A N 1
ATOM 738 C CA . ASP A 1 95 ? -5.391 -9.868 -8.039 1.00 94.38 95 ASP A CA 1
ATOM 739 C C . ASP A 1 95 ? -3.970 -9.286 -7.849 1.00 94.38 95 ASP A C 1
ATOM 741 O O . ASP A 1 95 ? -3.034 -10.052 -7.605 1.00 94.38 95 ASP A O 1
ATOM 745 N N . HIS A 1 96 ? -3.808 -7.962 -7.886 1.00 96.81 96 HIS A N 1
ATOM 746 C CA . HIS A 1 96 ? -2.549 -7.251 -7.643 1.00 96.81 96 HIS A CA 1
ATOM 747 C C . HIS A 1 96 ? -2.360 -6.765 -6.193 1.00 96.81 96 HIS A C 1
ATOM 749 O O . HIS A 1 96 ? -1.441 -6.007 -5.883 1.00 96.81 96 HIS A O 1
ATOM 755 N N . GLY A 1 97 ? -3.205 -7.243 -5.278 1.00 98.31 97 GLY A N 1
ATOM 756 C CA . GLY A 1 97 ? -3.227 -6.866 -3.870 1.00 98.31 97 GLY A CA 1
ATOM 757 C C . GLY A 1 97 ? -4.165 -5.700 -3.596 1.00 98.31 97 GLY A C 1
ATOM 758 O O . GLY A 1 97 ? -3.978 -4.609 -4.122 1.00 98.31 97 GLY A O 1
ATOM 759 N N . VAL A 1 98 ? -5.132 -5.914 -2.703 1.00 98.62 98 VAL A N 1
ATOM 760 C CA . VAL A 1 98 ? -6.079 -4.872 -2.286 1.00 98.62 98 VAL A CA 1
ATOM 761 C C . VAL A 1 98 ? -5.828 -4.502 -0.831 1.00 98.62 98 VAL A C 1
ATOM 763 O O . VAL A 1 98 ? -6.124 -5.281 0.075 1.00 98.62 98 VAL A O 1
ATOM 766 N N . GLY A 1 99 ? -5.268 -3.319 -0.606 1.00 98.38 99 GLY A N 1
ATOM 767 C CA . GLY A 1 99 ? -5.161 -2.696 0.704 1.00 98.38 99 GLY A CA 1
ATOM 768 C C . GLY A 1 99 ? -6.539 -2.388 1.284 1.00 98.38 99 GLY A C 1
ATOM 769 O O . GLY A 1 99 ? -7.410 -1.866 0.596 1.00 98.38 99 GLY A O 1
ATOM 770 N N . ILE A 1 100 ? -6.726 -2.704 2.559 1.00 97.81 100 ILE A N 1
ATOM 771 C CA . ILE A 1 100 ? -7.893 -2.369 3.369 1.00 97.81 100 ILE A CA 1
ATOM 772 C C . ILE A 1 100 ? -7.397 -1.496 4.516 1.00 97.81 100 ILE A C 1
ATOM 774 O O . ILE A 1 100 ? -6.552 -1.928 5.299 1.00 97.81 100 ILE A O 1
ATOM 778 N N . ILE A 1 101 ? -7.937 -0.284 4.619 1.00 97.81 101 ILE A N 1
ATOM 779 C CA . ILE A 1 101 ? -7.573 0.706 5.634 1.00 97.81 101 ILE A CA 1
ATOM 780 C C . ILE A 1 101 ? -8.838 1.146 6.368 1.00 97.81 101 ILE A C 1
ATOM 782 O O . ILE A 1 101 ? -9.818 1.575 5.753 1.00 97.81 101 ILE A O 1
ATOM 786 N N . ARG A 1 102 ? -8.813 1.067 7.699 1.00 95.56 102 ARG A N 1
ATOM 787 C CA . ARG A 1 102 ? -9.889 1.537 8.584 1.00 95.56 102 ARG A CA 1
ATOM 788 C C . ARG A 1 102 ? -9.318 2.398 9.700 1.00 95.56 102 ARG A C 1
ATOM 790 O O . ARG A 1 102 ? -8.192 2.175 10.129 1.00 95.56 102 ARG A O 1
ATOM 797 N N . LYS A 1 103 ? -10.115 3.325 10.229 1.00 94.75 103 LYS A N 1
ATOM 798 C CA . LYS A 1 103 ? -9.811 3.975 11.515 1.00 94.75 103 LYS A CA 1
ATOM 799 C C . LYS A 1 103 ? -9.897 2.929 12.630 1.00 94.75 103 LYS A C 1
ATOM 801 O O . LYS A 1 103 ? -10.862 2.167 12.671 1.00 94.75 103 LYS A O 1
ATOM 806 N N . GLY A 1 104 ? -8.918 2.882 13.527 1.00 89.94 104 GLY A N 1
ATOM 807 C CA . GLY A 1 104 ? -8.905 1.904 14.613 1.00 89.94 104 GLY A CA 1
ATOM 808 C C . GLY A 1 104 ? -7.527 1.694 15.225 1.00 89.94 104 GLY A C 1
ATOM 809 O O . GLY A 1 104 ? -6.546 2.314 14.838 1.00 89.94 104 GLY A O 1
ATOM 810 N N . THR A 1 105 ? -7.442 0.819 16.219 1.00 81.25 105 THR A N 1
ATOM 811 C CA . THR A 1 105 ? -6.163 0.526 16.871 1.00 81.25 105 THR A CA 1
ATOM 812 C C . THR A 1 105 ? -5.311 -0.396 16.002 1.00 81.25 105 THR A C 1
ATOM 814 O O . THR A 1 105 ? -5.775 -1.458 15.585 1.00 81.25 105 THR A O 1
ATOM 817 N N . VAL A 1 106 ? -4.051 -0.011 15.778 1.00 80.88 106 VAL A N 1
ATOM 818 C CA . VAL A 1 106 ? -3.053 -0.848 15.097 1.00 80.88 106 VAL A CA 1
ATOM 819 C C . VAL A 1 106 ? -2.828 -2.161 15.846 1.00 80.88 106 VAL A C 1
ATOM 821 O O . VAL A 1 106 ? -2.649 -2.167 17.064 1.00 80.88 106 VAL A O 1
ATOM 824 N N . LYS A 1 107 ? -2.761 -3.269 15.100 1.00 72.12 107 LYS A N 1
ATOM 825 C CA . LYS A 1 107 ? -2.358 -4.581 15.630 1.00 72.12 107 LYS A CA 1
ATOM 826 C C . LYS A 1 107 ? -0.836 -4.731 15.714 1.00 72.12 107 LYS A C 1
ATOM 828 O O . LYS A 1 107 ? -0.346 -5.210 16.727 1.00 72.12 107 LYS A O 1
ATOM 833 N N . ASP A 1 108 ? -0.108 -4.249 14.703 1.00 81.56 108 ASP A N 1
ATOM 834 C CA . ASP A 1 108 ? 1.355 -4.318 14.616 1.00 81.56 108 ASP A CA 1
ATOM 835 C C . ASP A 1 108 ? 1.949 -3.059 13.959 1.00 81.56 108 ASP A C 1
ATOM 837 O O . ASP A 1 108 ? 1.675 -2.770 12.792 1.00 81.56 108 ASP A O 1
ATOM 841 N N . VAL A 1 109 ? 2.797 -2.326 14.690 1.00 88.81 109 VAL A N 1
ATOM 842 C CA . VAL A 1 109 ? 3.539 -1.166 14.160 1.00 88.81 109 VAL A CA 1
ATOM 843 C C . VAL A 1 109 ? 4.888 -1.633 13.620 1.00 88.81 109 VAL A C 1
ATOM 845 O O . VAL A 1 109 ? 5.649 -2.320 14.308 1.00 88.81 109 VAL A O 1
ATOM 848 N N . LEU A 1 110 ? 5.216 -1.245 12.387 1.00 94.31 110 LEU A N 1
ATOM 849 C CA . LEU A 1 110 ? 6.529 -1.533 11.810 1.00 94.31 110 LEU A CA 1
ATOM 850 C C . LEU A 1 110 ? 7.594 -0.595 12.406 1.00 94.31 110 LEU A C 1
ATOM 852 O O . LEU A 1 110 ? 7.365 0.610 12.466 1.00 94.31 110 LEU A O 1
ATOM 856 N N . PRO A 1 111 ? 8.779 -1.099 12.805 1.00 95.19 111 PRO A N 1
ATOM 857 C CA . PRO A 1 111 ? 9.846 -0.279 13.380 1.00 95.19 111 PRO A CA 1
ATOM 858 C C . PRO A 1 111 ? 10.636 0.451 12.280 1.00 95.19 111 PRO A C 1
ATOM 860 O O . PRO A 1 111 ? 11.838 0.243 12.125 1.00 95.19 111 PRO A O 1
ATOM 863 N N . LEU A 1 112 ? 9.943 1.261 11.479 1.00 96.62 112 LEU A N 1
ATOM 864 C CA . LEU A 1 112 ? 10.491 2.024 10.361 1.00 96.62 112 LEU A CA 1
ATOM 865 C C . LEU A 1 112 ? 10.094 3.498 10.495 1.00 96.62 112 LEU A C 1
ATOM 867 O O . LEU A 1 112 ? 9.007 3.820 10.968 1.00 96.62 112 LEU A O 1
ATOM 871 N N . THR A 1 113 ? 10.953 4.408 10.046 1.00 97.06 113 THR A N 1
ATOM 872 C CA . THR A 1 113 ? 10.557 5.800 9.806 1.00 97.06 113 THR A CA 1
ATOM 873 C C . THR A 1 113 ? 9.910 5.948 8.430 1.00 97.06 113 THR A C 1
ATOM 875 O O . THR A 1 113 ? 10.012 5.067 7.569 1.00 97.06 113 THR A O 1
ATOM 878 N N . LYS A 1 114 ? 9.282 7.103 8.189 1.00 95.50 114 LYS A N 1
ATOM 879 C CA . LYS A 1 114 ? 8.757 7.469 6.869 1.00 95.50 114 LYS A CA 1
ATOM 880 C C . LYS A 1 114 ? 9.842 7.409 5.788 1.00 95.50 114 LYS A C 1
ATOM 882 O O . LYS A 1 114 ? 9.619 6.873 4.706 1.00 95.50 114 LYS A O 1
ATOM 887 N N . GLU A 1 115 ? 11.024 7.931 6.093 1.00 97.25 115 GLU A N 1
ATOM 888 C CA . GLU A 1 115 ? 12.165 7.973 5.178 1.00 97.25 115 GLU A CA 1
ATOM 889 C C . GLU A 1 115 ? 12.671 6.562 4.882 1.00 97.25 115 GLU A C 1
ATOM 891 O O . GLU A 1 115 ? 12.942 6.242 3.728 1.00 97.25 115 GLU A O 1
ATOM 896 N N . GLN A 1 116 ? 12.745 5.697 5.898 1.00 97.88 116 GLN A N 1
ATOM 897 C CA . GLN A 1 116 ? 13.137 4.302 5.706 1.00 97.88 116 GLN A CA 1
ATOM 898 C C . GLN A 1 116 ? 12.141 3.558 4.812 1.00 97.88 116 GLN A C 1
ATOM 900 O O . GLN A 1 116 ? 12.573 2.866 3.897 1.00 97.88 116 GLN A O 1
ATOM 905 N N . ALA A 1 117 ? 10.831 3.746 5.017 1.00 96.75 117 ALA A N 1
ATOM 906 C CA . ALA A 1 117 ? 9.798 3.136 4.178 1.00 96.75 117 ALA A CA 1
ATOM 907 C C . ALA A 1 117 ? 9.898 3.575 2.704 1.00 96.75 117 ALA A C 1
ATOM 909 O O . ALA A 1 117 ? 9.802 2.741 1.804 1.00 96.75 117 ALA A O 1
ATOM 910 N N . ALA A 1 118 ? 10.163 4.860 2.443 1.00 96.38 118 ALA A N 1
ATOM 911 C CA . ALA A 1 118 ? 10.324 5.381 1.082 1.00 96.38 118 ALA A CA 1
ATOM 912 C C . ALA A 1 118 ? 11.536 4.774 0.343 1.00 96.38 118 ALA A C 1
ATOM 914 O O . ALA A 1 118 ? 11.492 4.578 -0.876 1.00 96.38 118 ALA A O 1
ATOM 915 N N . GLN A 1 119 ? 12.604 4.443 1.077 1.00 97.81 119 GLN A N 1
ATOM 916 C CA . GLN A 1 119 ? 13.845 3.883 0.528 1.00 97.81 119 GLN A CA 1
ATOM 917 C C . GLN A 1 119 ? 13.841 2.355 0.378 1.00 97.81 119 GLN A C 1
ATOM 919 O O . GLN A 1 119 ? 14.807 1.808 -0.149 1.00 97.81 119 GLN A O 1
ATOM 924 N N . LEU A 1 120 ? 12.782 1.656 0.803 1.00 98.31 120 LEU A N 1
ATOM 925 C CA . LEU A 1 120 ? 12.704 0.204 0.637 1.00 98.31 120 LEU A CA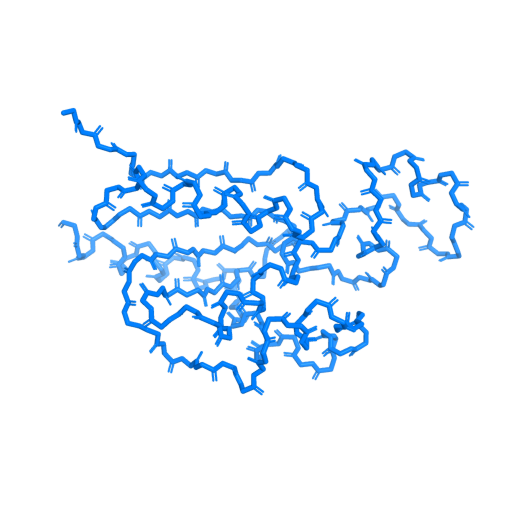 1
ATOM 926 C C . LEU A 1 120 ? 12.753 -0.194 -0.844 1.00 98.31 120 LEU A C 1
ATOM 928 O O . LEU A 1 120 ? 12.182 0.469 -1.717 1.00 98.31 120 LEU A O 1
ATOM 932 N N . THR A 1 121 ? 13.415 -1.309 -1.116 1.00 98.44 121 THR A N 1
ATOM 933 C CA . THR A 1 121 ? 13.484 -1.931 -2.440 1.00 98.44 121 THR A CA 1
ATOM 934 C 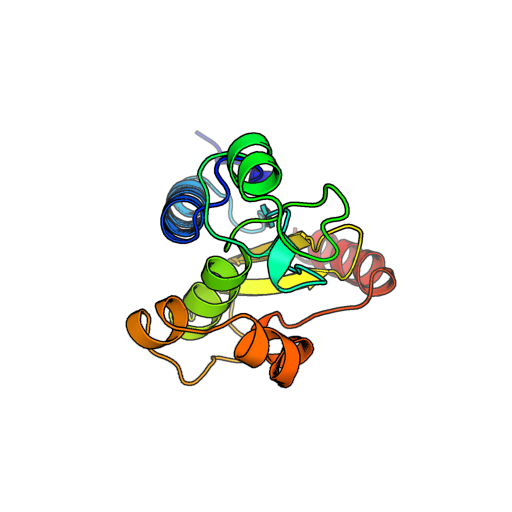C . THR A 1 121 ? 12.412 -3.009 -2.593 1.00 98.44 121 THR A C 1
ATOM 936 O O . THR A 1 121 ? 11.828 -3.468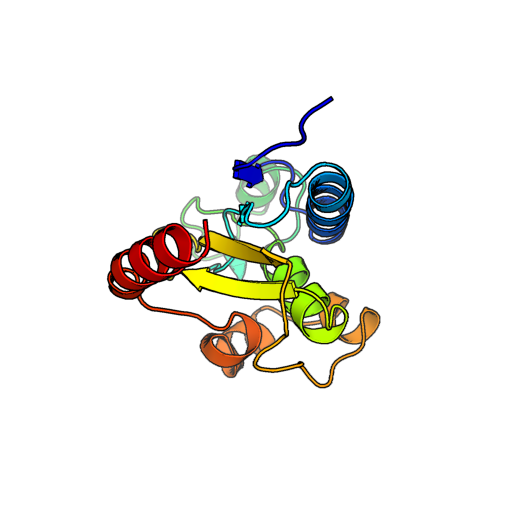 -1.608 1.00 98.44 121 THR A O 1
ATOM 939 N N . TYR A 1 122 ? 12.168 -3.466 -3.824 1.00 98.25 122 TYR A N 1
ATOM 940 C CA . TYR A 1 122 ? 11.309 -4.631 -4.045 1.00 98.25 122 TYR A CA 1
ATOM 941 C C . TYR A 1 122 ? 11.831 -5.874 -3.309 1.00 98.25 122 TYR A C 1
ATOM 943 O O . TYR A 1 122 ? 11.041 -6.625 -2.749 1.00 98.25 122 TYR A O 1
ATOM 951 N N . GLN A 1 123 ? 13.150 -6.074 -3.241 1.00 98.62 123 GLN A N 1
ATOM 952 C CA . GLN A 1 123 ? 13.725 -7.211 -2.519 1.00 98.62 123 GLN A CA 1
ATOM 953 C C . GLN A 1 123 ? 13.394 -7.166 -1.019 1.00 98.62 123 GLN A C 1
ATOM 955 O O . GLN A 1 123 ? 13.148 -8.209 -0.410 1.00 98.62 123 GLN A O 1
ATOM 960 N N . ASP A 1 124 ? 13.345 -5.973 -0.419 1.00 98.56 124 ASP A N 1
ATOM 961 C CA . ASP A 1 124 ? 12.919 -5.813 0.973 1.00 98.56 124 ASP A CA 1
ATOM 962 C C . ASP A 1 124 ? 11.449 -6.191 1.156 1.00 98.56 124 ASP A C 1
ATOM 964 O O . ASP A 1 124 ? 11.117 -6.861 2.139 1.00 98.56 124 ASP A O 1
ATOM 968 N N . LEU A 1 125 ? 10.584 -5.790 0.211 1.00 98.56 125 LEU A N 1
ATOM 969 C CA . LEU A 1 125 ? 9.191 -6.229 0.174 1.00 98.56 125 LEU A CA 1
ATOM 970 C C . LEU A 1 125 ? 9.120 -7.746 0.068 1.00 98.56 125 LEU A C 1
ATOM 972 O O . LEU A 1 125 ? 8.439 -8.364 0.873 1.00 98.56 125 LEU A O 1
ATOM 976 N N . ASP A 1 126 ? 9.812 -8.346 -0.893 1.00 98.38 126 ASP A N 1
ATOM 977 C CA . ASP A 1 126 ? 9.705 -9.774 -1.170 1.00 98.38 126 ASP A CA 1
ATOM 978 C C . ASP A 1 126 ? 10.141 -10.622 0.033 1.00 98.38 126 ASP A C 1
ATOM 980 O O . ASP A 1 126 ? 9.429 -11.533 0.456 1.00 98.38 126 ASP A O 1
ATOM 984 N N . ASN A 1 127 ? 11.231 -10.219 0.691 1.00 98.50 127 ASN A N 1
ATOM 985 C CA . ASN A 1 127 ? 11.735 -10.868 1.901 1.00 98.50 127 ASN A CA 1
ATOM 986 C C . ASN A 1 127 ? 10.797 -10.734 3.115 1.00 98.50 127 ASN A C 1
ATOM 988 O O . ASN A 1 127 ? 10.857 -11.556 4.028 1.00 98.50 127 ASN A O 1
ATOM 992 N N . ASN A 1 128 ? 9.957 -9.694 3.166 1.00 98.19 128 ASN A N 1
ATOM 993 C CA . ASN A 1 128 ? 9.149 -9.355 4.344 1.00 98.19 128 ASN A CA 1
ATOM 994 C C . ASN A 1 128 ? 7.649 -9.235 4.038 1.00 98.19 128 ASN A C 1
ATOM 996 O O . ASN A 1 128 ? 6.903 -8.693 4.855 1.00 98.19 128 ASN A O 1
ATOM 1000 N N . ARG A 1 129 ? 7.192 -9.742 2.889 1.00 98.06 129 ARG A N 1
ATOM 1001 C CA . ARG A 1 129 ? 5.900 -9.414 2.263 1.00 98.06 129 ARG A CA 1
ATOM 1002 C C . ARG A 1 129 ? 4.718 -9.528 3.213 1.00 98.06 129 ARG A C 1
ATOM 1004 O O . ARG A 1 129 ? 3.949 -8.583 3.368 1.00 98.06 129 ARG A O 1
ATOM 1011 N N . VAL A 1 130 ? 4.622 -10.662 3.907 1.00 97.50 130 VAL A N 1
ATOM 1012 C CA . VAL A 1 130 ? 3.550 -10.928 4.876 1.00 97.50 130 VAL A CA 1
ATOM 1013 C C . VAL A 1 130 ? 3.556 -9.890 5.997 1.00 97.50 130 VAL A C 1
ATOM 1015 O O . VAL A 1 130 ? 2.517 -9.319 6.303 1.00 97.50 130 VAL A O 1
ATOM 1018 N N . LYS A 1 131 ? 4.723 -9.578 6.567 1.00 97.44 131 LYS A N 1
ATOM 1019 C CA . LYS A 1 131 ? 4.855 -8.608 7.662 1.00 97.44 131 LYS A CA 1
ATOM 1020 C C . LYS A 1 131 ? 4.599 -7.175 7.194 1.00 97.44 131 LYS A C 1
ATOM 1022 O O . LYS A 1 131 ? 3.852 -6.435 7.833 1.00 97.44 131 LYS A O 1
ATOM 1027 N N . TYR A 1 132 ? 5.217 -6.776 6.088 1.00 98.00 132 TYR A N 1
ATOM 1028 C CA . TYR A 1 132 ? 5.121 -5.421 5.552 1.00 98.00 132 TYR A CA 1
ATOM 1029 C C . TYR A 1 132 ? 3.694 -5.084 5.143 1.00 98.00 132 TYR A C 1
ATOM 1031 O O . TYR A 1 132 ? 3.190 -4.043 5.553 1.00 98.00 132 TYR A O 1
ATOM 1039 N N . LEU A 1 133 ? 2.992 -5.998 4.478 1.00 97.94 133 LEU A N 1
ATOM 1040 C CA . LEU A 1 133 ? 1.633 -5.750 4.000 1.00 97.94 133 LEU A CA 1
ATOM 1041 C C . LEU A 1 133 ? 0.532 -6.180 4.983 1.00 97.94 133 LEU A C 1
ATOM 1043 O O . LEU A 1 133 ? -0.622 -5.833 4.777 1.00 97.94 133 LEU A O 1
ATOM 1047 N N . ASP A 1 134 ? 0.870 -6.908 6.057 1.00 97.25 134 ASP A N 1
ATOM 1048 C CA . ASP A 1 134 ? -0.103 -7.746 6.786 1.00 97.25 134 ASP A CA 1
ATOM 1049 C C . ASP A 1 134 ? -0.947 -8.559 5.792 1.00 97.25 134 ASP A C 1
ATOM 1051 O O . ASP A 1 134 ? -2.173 -8.460 5.737 1.00 97.25 134 ASP A O 1
ATOM 1055 N N . LEU A 1 135 ? -0.241 -9.275 4.911 1.00 97.88 135 LEU A N 1
ATOM 1056 C CA . LEU A 1 135 ? -0.846 -9.938 3.765 1.00 97.88 135 LEU A CA 1
ATOM 1057 C C . LEU A 1 135 ? -1.757 -11.073 4.247 1.00 97.88 135 LEU A C 1
ATOM 1059 O O . LEU A 1 135 ? -1.298 -11.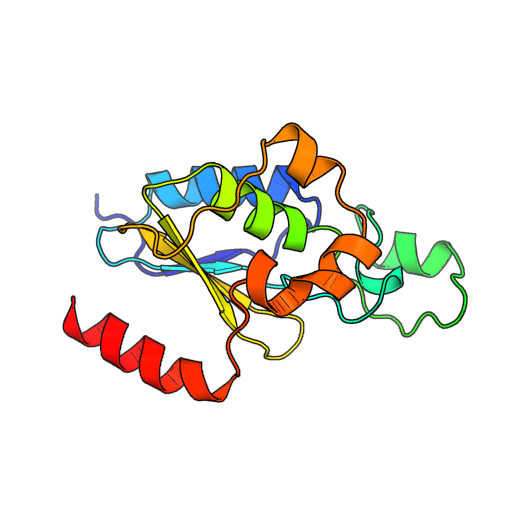998 4.921 1.00 97.88 135 LEU A O 1
ATOM 1063 N N . LYS A 1 136 ? -3.036 -11.013 3.883 1.00 97.44 136 LYS A N 1
ATOM 1064 C CA . LYS A 1 136 ? -4.031 -12.055 4.154 1.00 97.44 136 LYS A CA 1
ATOM 1065 C C . LYS A 1 136 ? -4.398 -12.777 2.870 1.00 97.44 136 LYS A C 1
ATOM 1067 O O . LYS A 1 136 ? -4.453 -12.159 1.812 1.00 97.44 136 LYS A O 1
ATOM 1072 N N . ASP A 1 137 ? -4.724 -14.058 2.959 1.00 97.38 137 ASP A N 1
ATOM 1073 C CA . ASP A 1 137 ? -5.270 -14.785 1.813 1.00 97.38 137 ASP A CA 1
ATOM 1074 C C . ASP A 1 137 ? -6.658 -14.260 1.423 1.00 97.38 137 ASP A C 1
ATOM 1076 O O . ASP A 1 137 ? -7.388 -13.695 2.244 1.00 97.38 137 ASP A O 1
ATOM 1080 N N . LYS A 1 138 ? -7.048 -14.460 0.159 1.00 95.19 138 LYS A N 1
ATOM 1081 C CA . LYS A 1 138 ? -8.334 -13.987 -0.384 1.00 95.19 138 LYS A CA 1
ATOM 1082 C C . LYS A 1 138 ? -9.546 -14.495 0.406 1.00 95.19 138 LYS A C 1
ATOM 1084 O O . LYS A 1 138 ? -10.545 -13.790 0.523 1.00 95.19 138 LYS A O 1
ATOM 1089 N 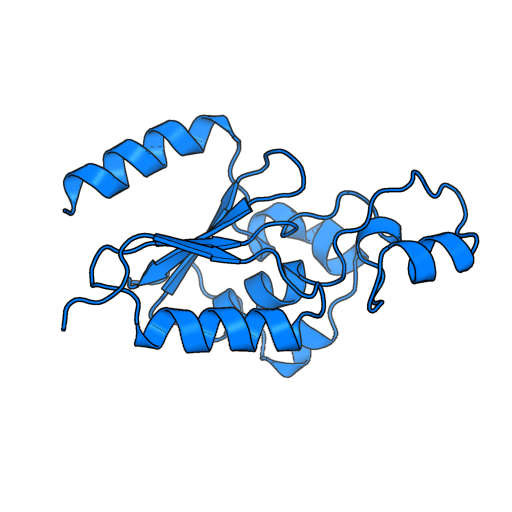N . GLU A 1 139 ? -9.456 -15.686 0.994 1.00 95.31 139 GLU A N 1
ATOM 1090 C CA . GLU A 1 139 ? -10.505 -16.290 1.819 1.00 95.31 139 GLU A CA 1
ATOM 1091 C C . GLU A 1 139 ? -10.785 -15.474 3.090 1.00 95.31 139 GLU A C 1
ATOM 1093 O O . GLU A 1 139 ? -11.912 -15.476 3.591 1.00 95.31 139 GLU A O 1
ATOM 1098 N N . TYR A 1 140 ? -9.795 -14.722 3.592 1.00 95.38 140 TYR A N 1
ATOM 1099 C CA . TYR A 1 140 ? -9.970 -13.854 4.756 1.00 95.38 140 TYR A CA 1
ATOM 1100 C C . TYR A 1 140 ? -10.968 -12.719 4.493 1.00 95.38 140 TYR A C 1
ATOM 1102 O O . TYR A 1 140 ? -11.587 -12.225 5.434 1.00 95.38 140 TYR A O 1
ATOM 1110 N N . PHE A 1 141 ? -11.205 -12.339 3.233 1.00 93.88 141 PHE A N 1
ATOM 1111 C CA . PHE A 1 141 ? -12.137 -11.261 2.904 1.00 93.88 141 PHE A CA 1
ATOM 1112 C C . PHE A 1 141 ? -13.555 -11.525 3.431 1.00 93.88 141 PHE A C 1
ATOM 1114 O O . PHE A 1 141 ? -14.203 -10.624 3.955 1.00 93.88 141 PHE A O 1
ATOM 1121 N N . SER A 1 142 ? -14.031 -12.774 3.394 1.00 93.12 142 SER A N 1
ATOM 1122 C CA . SER A 1 142 ? -15.338 -13.121 3.971 1.00 93.12 142 SER A CA 1
ATOM 1123 C C . SER A 1 142 ? -15.381 -12.957 5.494 1.00 93.12 142 SER A C 1
ATOM 1125 O O . SER A 1 142 ? -16.436 -12.646 6.046 1.00 93.12 142 SER A O 1
ATOM 1127 N N . THR A 1 143 ? -14.256 -13.164 6.180 1.00 93.44 143 THR A N 1
ATOM 1128 C CA . THR A 1 143 ? -14.126 -12.884 7.617 1.00 93.44 143 THR A CA 1
ATOM 1129 C C . THR A 1 143 ? -14.140 -11.381 7.863 1.00 93.44 143 THR A C 1
ATOM 1131 O O . THR A 1 143 ? -14.909 -10.920 8.703 1.00 93.44 143 THR A O 1
ATOM 1134 N N . PHE A 1 144 ? -13.380 -10.616 7.074 1.00 91.81 144 PHE A N 1
ATOM 1135 C CA . PHE A 1 144 ? -13.370 -9.157 7.138 1.00 91.81 144 PHE A CA 1
ATOM 1136 C C . PHE A 1 144 ? -14.776 -8.559 6.988 1.00 91.81 144 PHE A C 1
ATOM 1138 O O . PHE A 1 144 ? -15.150 -7.711 7.789 1.00 91.81 144 PHE A O 1
ATOM 1145 N N . ILE A 1 145 ? -15.581 -9.023 6.024 1.00 92.56 145 ILE A N 1
ATOM 1146 C CA . ILE A 1 145 ? -16.955 -8.525 5.840 1.00 92.56 145 ILE A CA 1
ATOM 1147 C C . ILE A 1 145 ? -17.810 -8.751 7.092 1.00 92.56 145 ILE A C 1
ATOM 1149 O O . ILE A 1 145 ? -18.475 -7.825 7.547 1.00 92.56 145 ILE A O 1
ATOM 1153 N N . LYS A 1 146 ? -17.743 -9.937 7.707 1.00 92.06 146 LYS A N 1
ATOM 1154 C CA . LYS A 1 146 ? -18.483 -10.224 8.949 1.00 92.06 146 LYS A CA 1
ATOM 1155 C C . LYS A 1 146 ? -18.040 -9.323 10.102 1.00 92.06 146 LYS A C 1
ATOM 1157 O O . LYS A 1 146 ? -18.877 -8.839 10.856 1.00 92.06 146 LYS A O 1
ATOM 1162 N N . GLU A 1 147 ? -16.732 -9.101 10.245 1.00 88.00 147 GLU A N 1
ATOM 1163 C CA . GLU A 1 147 ? -16.183 -8.181 11.249 1.00 88.00 147 GLU A CA 1
ATOM 1164 C C . GLU A 1 147 ? -16.628 -6.735 10.989 1.00 88.00 147 GLU A C 1
ATOM 1166 O O . GLU A 1 147 ? -16.932 -6.007 11.929 1.00 88.00 147 GLU A O 1
ATOM 1171 N N . PHE A 1 148 ? -16.673 -6.325 9.720 1.00 86.06 148 PHE A N 1
ATOM 1172 C CA . PHE A 1 148 ? -17.063 -4.987 9.288 1.00 86.06 148 PHE A CA 1
ATOM 1173 C C . PHE A 1 148 ? -18.551 -4.700 9.520 1.00 86.06 148 PHE A C 1
ATOM 1175 O O . PHE A 1 148 ? -18.900 -3.602 9.942 1.00 86.06 148 PHE A O 1
ATOM 1182 N N . GLU A 1 149 ? -19.423 -5.682 9.295 1.00 86.06 149 GLU A N 1
ATOM 1183 C CA . GLU A 1 149 ? -20.860 -5.572 9.573 1.00 86.06 149 GLU A CA 1
ATOM 1184 C C . GLU A 1 149 ? -21.173 -5.562 11.075 1.00 86.06 149 GLU A C 1
ATOM 1186 O O . GLU A 1 149 ? -22.105 -4.889 11.499 1.00 86.06 149 GLU A O 1
ATOM 1191 N N . ALA A 1 150 ? -20.395 -6.275 11.897 1.00 82.00 150 ALA A N 1
ATOM 1192 C CA . ALA A 1 150 ? -20.652 -6.401 13.334 1.00 82.00 150 ALA A CA 1
ATOM 1193 C C . ALA A 1 150 ? -20.376 -5.123 14.150 1.00 82.00 150 ALA A C 1
ATOM 1195 O O . ALA A 1 150 ? -20.821 -5.023 15.293 1.00 82.00 150 ALA A O 1
ATOM 1196 N N . VAL A 1 151 ? -19.611 -4.179 13.596 1.00 74.06 151 VAL A N 1
ATOM 1197 C CA . VAL A 1 151 ? -19.223 -2.917 14.255 1.00 74.06 151 VAL A CA 1
ATOM 1198 C C . VAL A 1 151 ? -19.950 -1.692 13.689 1.00 74.06 151 VAL A C 1
ATOM 1200 O O . VAL A 1 151 ? -19.604 -0.567 14.051 1.00 74.06 151 VAL A O 1
ATOM 1203 N N . ARG A 1 152 ? -20.925 -1.908 12.799 1.00 64.31 152 ARG A N 1
ATOM 1204 C CA . ARG A 1 152 ? -21.779 -0.873 12.205 1.00 64.31 152 ARG A CA 1
ATOM 1205 C C . ARG A 1 152 ? -23.155 -0.811 12.856 1.00 64.31 152 ARG A C 1
ATOM 1207 O O . ARG A 1 152 ? -23.649 -1.859 13.323 1.00 64.31 152 ARG A O 1
#

Mean predicted aligned error: 3.14 Å

pLDDT: mean 95.32, std 6.09, range [56.16, 98.81]

Sequence (152 aa):
MGGIDVIFIDGLHLFEQVVLDIENSLQYLNDGGVILVHDCNPLTENASVRAYTSEEVAAMNLPNWVNIWNGDVWKAIVQLKATRTDLDIMVINTDHGVGIIRKGTVKDVLPLTKEQAAQLTYQDLDNNRVKYLDLKDKEYFSTFIKEFEAVR

Radius of gyration: 15.32 Å; Cα contacts (8 Å, |Δi|>4): 273; chains: 1; bounding box: 37×33×40 Å

Secondary structure (DSSP, 8-state):
---EEEEEE-S---HHHHHHHHHHHHHHEEEEEEEEESS---SSTGGG---SSHHHHHHTT-TT--S---TTTHHHHHHHHHH-TTEEEEEEESTT-EEEEEES--S---S--HHHHHT--HHHHHHHHHHHHTEEETTHHHHHHHHHHHT-

Solvent-accessible surface area (backbone atoms only — not comparable to full-atom values): 8336 Å² total; per-residue (Å²): 131,85,61,41,57,71,46,80,49,82,78,65,35,40,27,71,54,45,42,50,53,50,59,56,44,57,76,41,42,34,90,86,21,40,39,37,30,54,31,38,44,57,90,44,61,77,18,32,45,79,50,92,46,64,66,60,55,60,71,65,67,54,88,89,69,80,90,58,72,27,19,33,28,36,39,28,54,37,26,43,42,29,72,40,70,56,35,33,68,32,22,33,58,44,94,46,11,36,29,41,38,30,80,40,73,46,90,71,73,45,102,46,52,65,69,57,32,71,67,57,50,60,68,58,42,68,78,35,41,51,73,57,39,44,51,35,57,55,75,50,52,65,54,50,52,55,58,56,58,72,73,102

Foldseek 3Di:
DAADQEAEDDAWLELVVLLVVVVVNVVRHDALHKYKYPLQAAPDLLQQAADRDLVVSVVVVDPPDPSHHSHNNNLNQLQCLQPPQQWAWAWEPDDNIMIIIHGHGYPDHDPDHNVRSVPDGVVNCVVCVCPSHVYDYNVCVVVVVVVSVVVD